Protein AF-A0A149QTA6-F1 (afdb_monomer_lite)

Foldseek 3Di:
DDALQPDDLVQQLQEEEEDDDDPPSSHVYYHYQDDDDPPQQPDDPPDPLRPADSVVNRVVVVVVCVVVVVGDHHDYYHYDDDPVCVVVVVVSLVPDPVSVVRDDDDD

Radius of gyration: 14.04 Å; chains: 1; bounding box: 28×36×32 Å

Organism: NCBI:txid2724927

Secondary structure (DSSP, 8-state):
---GGGS-HHHHHTEEEES---TT---SEEE--PPP-TTTT-S-TT-TTSSS-HHHHHHHHHHHHHHTTSS---SEEEE---TTTHHHHHHHHHH-HHHHHH-----

Structure (mmCIF, N/CA/C/O backbone):
data_AF-A0A149QTA6-F1
#
_entry.id   AF-A0A149QTA6-F1
#
loop_
_atom_site.group_PDB
_atom_site.id
_atom_site.type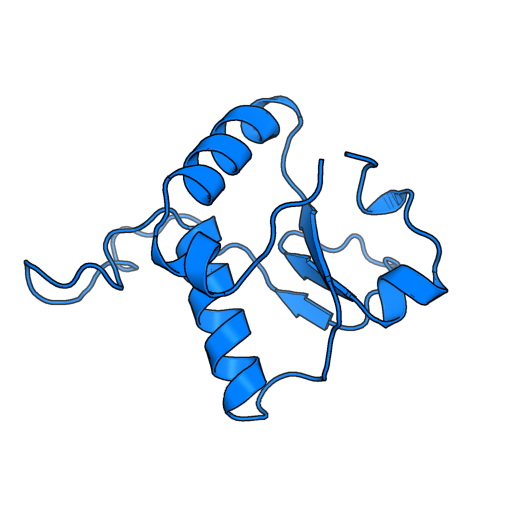_symbol
_atom_site.label_atom_id
_atom_site.label_alt_id
_atom_site.label_comp_id
_atom_site.label_asym_id
_atom_site.label_entity_id
_atom_site.label_seq_id
_atom_site.pdbx_PDB_ins_code
_atom_site.Cartn_x
_atom_site.Cartn_y
_atom_site.Cartn_z
_atom_site.occupancy
_atom_site.B_iso_or_equiv
_atom_site.auth_seq_id
_atom_site.auth_comp_id
_atom_site.auth_asym_id
_atom_site.auth_atom_id
_atom_site.pdbx_PDB_model_num
ATOM 1 N N . MET A 1 1 ? -2.444 15.049 -3.728 1.00 53.56 1 MET A N 1
ATOM 2 C CA . MET A 1 1 ? -1.914 14.088 -2.740 1.00 53.56 1 MET A CA 1
ATOM 3 C C . MET A 1 1 ? -1.298 14.848 -1.568 1.00 53.56 1 MET A C 1
ATOM 5 O O . MET A 1 1 ? -0.234 15.429 -1.736 1.00 53.56 1 MET A O 1
ATOM 9 N N . SER A 1 2 ? -1.969 14.904 -0.414 1.00 56.16 2 SER A N 1
ATOM 10 C CA . SER A 1 2 ? -1.342 15.382 0.834 1.00 56.16 2 SER A CA 1
ATOM 11 C C . SER A 1 2 ? -0.318 14.359 1.314 1.00 56.16 2 SER A C 1
ATOM 13 O O . SER A 1 2 ? -0.555 13.154 1.166 1.00 56.16 2 SER A O 1
ATOM 15 N N . ALA A 1 3 ? 0.791 14.813 1.893 1.00 67.38 3 ALA A N 1
ATOM 16 C CA . ALA A 1 3 ? 1.768 13.905 2.468 1.00 67.38 3 ALA A CA 1
ATOM 17 C C . ALA A 1 3 ? 1.104 13.086 3.595 1.00 67.38 3 ALA A C 1
ATOM 19 O O . ALA A 1 3 ? 0.298 13.631 4.352 1.00 67.38 3 ALA A O 1
ATOM 20 N N . PRO A 1 4 ? 1.426 11.787 3.752 1.00 64.44 4 PRO A N 1
ATOM 21 C CA . PRO A 1 4 ? 0.856 10.950 4.814 1.00 64.44 4 PRO A CA 1
ATOM 22 C C . PRO A 1 4 ? 1.007 11.551 6.224 1.00 64.44 4 PRO A C 1
ATOM 24 O O . PRO A 1 4 ? 0.155 11.346 7.083 1.00 64.44 4 PRO A O 1
ATOM 27 N N . ALA A 1 5 ? 2.063 12.339 6.451 1.00 68.81 5 ALA A N 1
ATOM 28 C CA . ALA A 1 5 ? 2.313 13.050 7.705 1.00 68.81 5 ALA A CA 1
ATOM 29 C C . ALA A 1 5 ? 1.308 14.184 8.000 1.00 68.81 5 ALA A C 1
ATOM 31 O O . ALA A 1 5 ? 1.157 14.577 9.151 1.00 68.81 5 ALA A O 1
ATOM 32 N N . GLU A 1 6 ? 0.607 14.692 6.984 1.00 75.75 6 GLU A N 1
ATOM 33 C CA . GLU A 1 6 ? -0.375 15.780 7.098 1.00 75.75 6 GLU A CA 1
ATOM 34 C C . GLU A 1 6 ? -1.803 15.258 7.336 1.00 75.75 6 GLU A C 1
ATOM 36 O O . GLU A 1 6 ? -2.754 16.037 7.418 1.00 75.75 6 GLU A O 1
ATOM 41 N N . TRP A 1 7 ? -1.991 13.935 7.411 1.00 84.75 7 TRP A N 1
ATOM 42 C CA . TRP A 1 7 ? -3.308 13.345 7.634 1.00 84.75 7 TRP A CA 1
ATOM 43 C C . TRP A 1 7 ? -3.765 13.555 9.087 1.00 84.75 7 TRP A C 1
ATOM 45 O O . TRP A 1 7 ? -2.972 13.340 10.011 1.00 84.75 7 TRP A O 1
ATOM 55 N N . PRO A 1 8 ? -5.053 13.893 9.319 1.00 89.12 8 PRO A N 1
ATO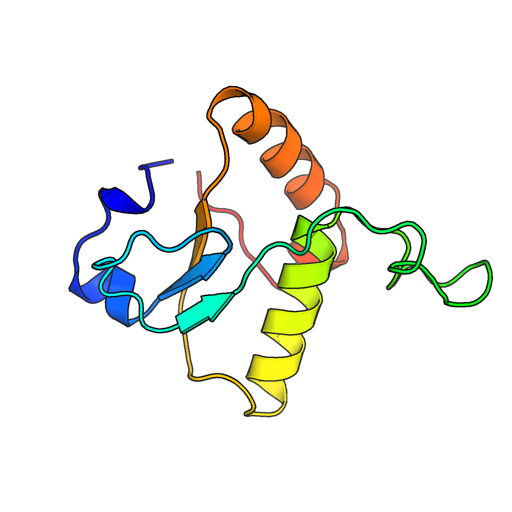M 56 C CA . PRO A 1 8 ? -5.615 13.938 10.665 1.00 89.12 8 PRO A CA 1
ATOM 57 C C . PRO A 1 8 ? -5.384 12.619 11.407 1.00 89.12 8 PRO A C 1
ATOM 59 O O . PRO A 1 8 ? -5.465 11.546 10.808 1.00 89.12 8 PRO A O 1
ATOM 62 N N . GLU A 1 9 ? -5.121 12.686 12.711 1.00 87.94 9 GLU A N 1
ATOM 63 C CA . GLU A 1 9 ? -4.819 11.508 13.536 1.00 87.94 9 GLU A CA 1
ATOM 64 C C . GLU A 1 9 ? -5.904 10.427 13.450 1.00 87.94 9 GLU A C 1
ATOM 66 O O . GLU A 1 9 ? -5.582 9.261 13.254 1.00 87.94 9 GLU A O 1
ATOM 71 N N . GLU A 1 10 ? -7.182 10.809 13.501 1.00 89.38 10 GLU A N 1
ATOM 72 C CA . GLU A 1 10 ? -8.309 9.876 13.362 1.00 89.38 10 GLU A CA 1
ATOM 73 C C . GLU A 1 10 ? -8.242 9.089 12.044 1.00 89.38 10 GLU A C 1
ATOM 75 O O . GLU A 1 10 ? -8.409 7.872 12.029 1.00 89.38 10 GLU A O 1
ATOM 80 N N . ARG A 1 11 ? -7.895 9.763 10.941 1.00 91.31 11 ARG A N 1
ATOM 81 C CA . ARG A 1 11 ? -7.728 9.113 9.638 1.00 91.31 11 ARG A CA 1
ATOM 82 C C . ARG A 1 11 ? -6.512 8.189 9.621 1.00 91.31 11 ARG A C 1
ATOM 84 O O . ARG A 1 11 ? -6.599 7.106 9.052 1.00 91.31 11 ARG A O 1
ATOM 91 N N . ARG A 1 12 ? -5.391 8.592 10.235 1.00 91.06 12 ARG A N 1
ATOM 92 C CA . ARG A 1 12 ? -4.184 7.747 10.344 1.00 91.06 12 ARG A CA 1
ATOM 93 C C . ARG A 1 12 ? -4.463 6.478 11.148 1.00 91.06 12 ARG A C 1
ATOM 95 O O . ARG A 1 12 ? -4.056 5.399 10.726 1.00 91.06 12 ARG A O 1
ATOM 102 N N . ARG A 1 13 ? -5.226 6.581 12.238 1.00 91.38 13 ARG A N 1
ATOM 103 C CA . ARG A 1 13 ? -5.627 5.441 13.079 1.00 91.38 13 ARG A CA 1
ATOM 104 C C . ARG A 1 13 ? -6.471 4.398 12.347 1.00 91.38 13 ARG A C 1
ATOM 106 O O . ARG A 1 13 ? -6.388 3.224 12.687 1.00 91.38 13 ARG A O 1
ATOM 113 N N . ASP A 1 14 ? -7.233 4.812 11.339 1.00 92.94 14 ASP A N 1
ATOM 114 C CA . ASP A 1 14 ? -8.063 3.928 10.509 1.00 92.94 14 ASP A CA 1
ATOM 115 C C . ASP A 1 14 ? -7.394 3.534 9.175 1.00 92.94 14 ASP A C 1
ATOM 117 O O . ASP A 1 14 ? -8.013 2.884 8.319 1.00 92.94 14 ASP A O 1
ATOM 121 N N . ALA A 1 15 ? -6.134 3.927 8.974 1.00 93.44 15 ALA A N 1
ATOM 122 C CA . ALA A 1 15 ? -5.376 3.704 7.751 1.00 93.44 15 ALA A CA 1
ATOM 123 C C . ALA A 1 15 ? -4.120 2.859 7.992 1.00 93.44 15 ALA A C 1
ATOM 125 O O . ALA A 1 15 ? -3.555 2.817 9.086 1.00 93.44 15 ALA A O 1
ATOM 126 N N . LEU A 1 16 ? -3.675 2.204 6.921 1.00 93.75 16 LEU A N 1
ATOM 127 C CA . LEU A 1 16 ? -2.410 1.483 6.870 1.00 93.75 16 LEU A CA 1
ATOM 128 C C . LEU A 1 16 ? -1.362 2.340 6.155 1.00 93.75 16 LEU A C 1
ATOM 130 O O . LEU A 1 16 ? -1.609 2.818 5.045 1.00 93.75 16 LEU A O 1
ATOM 134 N N . LEU A 1 17 ? -0.188 2.501 6.761 1.00 93.19 17 LEU A N 1
ATOM 135 C CA . LEU A 1 17 ? 0.968 3.121 6.113 1.00 93.19 17 LEU A CA 1
ATOM 136 C C . LEU A 1 17 ? 1.832 2.056 5.435 1.00 93.19 17 LEU A C 1
ATOM 138 O O . LEU A 1 17 ? 2.220 1.082 6.070 1.00 93.19 17 LEU A O 1
ATOM 142 N N . ILE A 1 18 ? 2.177 2.270 4.167 1.00 91.56 18 ILE A N 1
ATOM 143 C CA . ILE A 1 18 ? 3.249 1.552 3.479 1.00 91.56 18 ILE A CA 1
ATOM 144 C C . ILE A 1 18 ? 4.483 2.456 3.405 1.00 91.56 18 ILE A C 1
ATOM 146 O O . ILE A 1 18 ? 4.414 3.531 2.804 1.00 91.56 18 ILE A O 1
ATOM 150 N N . GLY A 1 19 ? 5.602 2.007 3.968 1.00 85.81 19 GLY A N 1
ATOM 151 C CA . GLY A 1 19 ? 6.861 2.754 4.056 1.00 85.81 19 GLY A CA 1
ATOM 152 C C . GLY A 1 19 ? 7.341 2.907 5.499 1.00 85.81 19 GLY A C 1
ATOM 153 O O . GLY A 1 19 ? 6.690 2.434 6.428 1.00 85.81 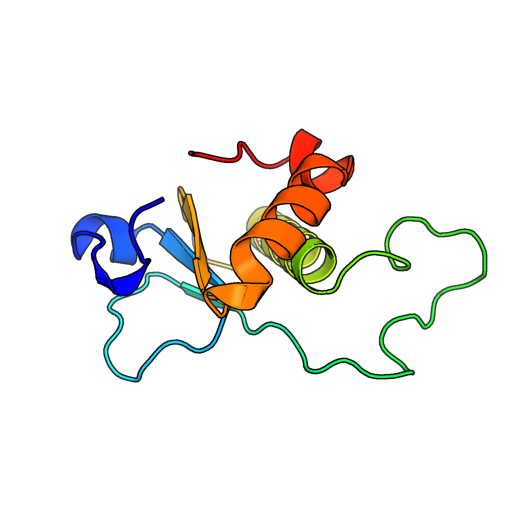19 GLY A O 1
ATOM 154 N N . GLU A 1 20 ? 8.477 3.579 5.692 1.00 72.44 20 GLU A N 1
ATOM 155 C CA . GLU A 1 20 ? 9.038 3.779 7.030 1.00 72.44 20 GLU A CA 1
ATOM 156 C C . GLU A 1 20 ? 8.135 4.704 7.857 1.00 72.44 20 GLU A C 1
ATOM 158 O O . GLU A 1 20 ? 8.064 5.917 7.636 1.00 72.44 20 GLU A O 1
ATOM 163 N N . ALA A 1 21 ? 7.425 4.127 8.827 1.00 62.91 21 ALA A N 1
ATOM 164 C CA . ALA A 1 21 ? 6.747 4.906 9.845 1.00 62.91 21 ALA A CA 1
ATOM 165 C C . ALA A 1 21 ? 7.810 5.592 10.709 1.00 62.91 21 ALA A C 1
ATOM 167 O O . ALA A 1 21 ? 8.514 4.939 11.477 1.00 62.91 21 ALA A O 1
ATOM 168 N N . GLY A 1 22 ? 7.920 6.919 10.614 1.00 57.91 22 GLY A N 1
ATOM 169 C CA . GLY A 1 22 ? 8.587 7.688 11.664 1.00 57.91 22 GLY A CA 1
ATOM 170 C C . GLY A 1 22 ? 7.982 7.325 13.028 1.00 57.91 22 GLY A C 1
ATOM 171 O O . GLY A 1 22 ? 6.787 7.031 13.107 1.00 57.91 22 GLY A O 1
ATOM 172 N N . ALA A 1 23 ? 8.810 7.334 14.075 1.00 51.34 23 ALA A N 1
ATOM 173 C CA . ALA A 1 23 ? 8.552 6.713 15.381 1.00 51.34 23 ALA A CA 1
ATOM 174 C C . ALA A 1 23 ? 7.201 7.046 16.065 1.00 51.34 23 ALA A C 1
ATOM 176 O O . ALA A 1 23 ? 6.773 6.281 16.921 1.00 51.34 23 ALA A O 1
ATOM 177 N N . ASP A 1 24 ? 6.488 8.103 15.652 1.00 54.34 24 ASP A N 1
ATOM 178 C CA . ASP A 1 24 ? 5.282 8.627 16.318 1.00 54.34 24 ASP A CA 1
ATOM 179 C C . ASP A 1 24 ? 4.064 8.802 15.374 1.00 54.34 24 ASP A C 1
ATOM 181 O O . ASP A 1 24 ? 3.256 9.722 15.510 1.00 54.34 24 ASP A O 1
ATOM 185 N N . GLY A 1 25 ? 3.924 7.953 14.350 1.00 65.81 25 GLY A N 1
ATOM 186 C CA . GLY A 1 25 ? 2.989 8.201 13.241 1.00 65.81 25 GLY A CA 1
ATOM 187 C C . GLY A 1 25 ? 1.481 8.046 13.517 1.00 65.81 25 GLY A C 1
ATOM 188 O O . GLY A 1 25 ? 0.694 8.469 12.672 1.00 65.81 25 GLY A O 1
ATOM 189 N N . GLY A 1 26 ? 1.061 7.455 14.643 1.00 84.12 26 GLY A N 1
ATOM 190 C CA . GLY A 1 26 ? -0.365 7.277 14.983 1.00 84.12 26 GLY A CA 1
ATOM 191 C C . GLY A 1 26 ? -1.169 6.433 13.978 1.00 84.12 26 GLY A C 1
ATOM 192 O O . GLY A 1 26 ? -2.384 6.591 13.877 1.00 84.12 26 GLY A O 1
ATOM 193 N N . TRP A 1 27 ? -0.493 5.580 13.204 1.00 90.31 27 TRP A N 1
ATOM 194 C CA . TRP A 1 27 ? -1.112 4.732 12.185 1.00 90.31 27 TRP A CA 1
ATOM 195 C C . TRP A 1 27 ? -1.767 3.497 12.800 1.00 90.31 27 TRP A C 1
ATOM 197 O O . TRP A 1 27 ? -1.252 2.939 13.768 1.00 90.31 27 TRP A O 1
ATOM 207 N N . GLY A 1 28 ? -2.887 3.057 12.223 1.00 90.19 28 GLY A N 1
ATOM 208 C CA . GLY A 1 28 ? -3.582 1.843 12.663 1.00 90.19 28 GLY A CA 1
ATOM 209 C C . GLY A 1 28 ? -2.817 0.554 12.365 1.00 90.19 28 GLY A C 1
ATOM 210 O O . GLY A 1 28 ? -2.943 -0.425 13.098 1.00 90.19 28 GLY A O 1
ATOM 211 N N . ASP A 1 29 ? -2.025 0.558 11.292 1.00 91.81 29 ASP A N 1
ATOM 212 C CA . ASP A 1 29 ? -1.128 -0.528 10.900 1.00 91.81 29 ASP A CA 1
ATOM 213 C C . ASP A 1 29 ? -0.001 0.020 10.003 1.00 91.81 29 ASP A C 1
ATOM 215 O O . ASP A 1 29 ? -0.140 1.080 9.381 1.00 91.81 29 ASP A O 1
ATOM 219 N N . VAL A 1 30 ? 1.112 -0.706 9.915 1.00 91.12 30 VAL A N 1
ATOM 220 C CA . VAL A 1 30 ? 2.274 -0.348 9.092 1.00 91.12 30 VAL A CA 1
ATOM 221 C C . VAL A 1 30 ? 2.738 -1.571 8.295 1.00 91.12 30 VAL A C 1
ATOM 223 O O . VAL A 1 30 ? 2.661 -2.719 8.743 1.00 91.12 30 VAL A O 1
ATOM 226 N N . ALA A 1 31 ? 3.193 -1.345 7.069 1.00 90.00 31 ALA A N 1
ATOM 227 C CA . ALA A 1 31 ? 3.833 -2.351 6.240 1.00 90.00 31 ALA A CA 1
ATOM 228 C C . ALA A 1 31 ? 5.076 -1.764 5.571 1.00 90.00 31 ALA A C 1
ATOM 230 O O . ALA A 1 31 ? 5.023 -0.714 4.936 1.00 90.00 31 ALA A O 1
ATOM 231 N N . ASP A 1 32 ? 6.192 -2.471 5.663 1.00 84.12 32 ASP A N 1
ATOM 232 C CA . ASP A 1 32 ? 7.417 -2.037 5.006 1.00 84.12 32 ASP A CA 1
ATOM 233 C C . ASP A 1 32 ? 7.395 -2.386 3.518 1.00 84.12 32 ASP A C 1
ATOM 235 O O . ASP A 1 32 ? 6.829 -3.402 3.096 1.00 84.12 32 ASP A O 1
ATOM 239 N N . ILE A 1 33 ? 8.064 -1.556 2.715 1.00 75.38 33 ILE A N 1
ATOM 240 C CA . ILE A 1 33 ? 8.461 -1.958 1.368 1.00 75.38 33 ILE A CA 1
ATOM 241 C C . ILE A 1 33 ? 9.798 -2.682 1.514 1.00 75.38 33 ILE A C 1
ATOM 243 O O . ILE A 1 33 ? 10.797 -2.034 1.831 1.00 75.38 33 ILE A O 1
ATOM 247 N N . PRO A 1 34 ? 9.850 -4.011 1.319 1.00 68.69 34 PRO A N 1
ATOM 248 C CA . PRO A 1 34 ? 11.098 -4.739 1.458 1.00 68.69 34 PRO A CA 1
ATOM 249 C C . PRO A 1 34 ? 12.122 -4.212 0.451 1.00 68.69 34 PRO A C 1
ATOM 251 O O . PRO A 1 34 ? 11.801 -3.979 -0.719 1.00 68.69 34 PRO A O 1
ATOM 254 N N . ALA A 1 35 ? 13.367 -4.053 0.902 1.00 66.25 35 ALA A N 1
ATOM 255 C CA . ALA A 1 35 ? 14.477 -3.698 0.028 1.00 66.25 35 ALA A CA 1
ATOM 256 C C . ALA A 1 35 ? 14.567 -4.695 -1.133 1.00 66.25 35 ALA A C 1
ATOM 258 O O . ALA A 1 35 ? 14.458 -5.905 -0.918 1.00 66.25 35 ALA A O 1
ATOM 259 N N . ALA A 1 36 ? 14.772 -4.193 -2.355 1.00 62.75 36 ALA A N 1
ATOM 260 C CA . ALA A 1 36 ? 14.874 -5.023 -3.548 1.00 62.75 36 ALA A CA 1
ATOM 261 C C . ALA A 1 36 ? 15.889 -6.161 -3.330 1.00 62.75 36 ALA A C 1
ATOM 263 O O . ALA A 1 36 ? 17.055 -5.927 -3.021 1.00 62.75 36 ALA A O 1
ATOM 264 N N . SER A 1 37 ? 15.432 -7.404 -3.484 1.00 59.19 37 SER A N 1
ATOM 265 C CA . SER A 1 37 ? 16.247 -8.602 -3.305 1.00 59.19 37 SER A CA 1
ATOM 266 C C . SER A 1 37 ? 16.154 -9.458 -4.562 1.00 59.19 37 SER A C 1
ATOM 268 O O . SE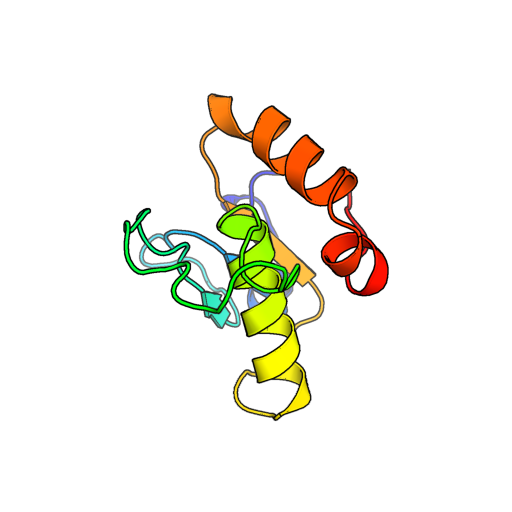R A 1 37 ? 15.042 -9.699 -5.044 1.00 59.19 37 SER A O 1
ATOM 270 N N . PRO A 1 38 ? 17.279 -9.997 -5.065 1.00 57.59 38 PRO A N 1
ATOM 271 C CA . PRO A 1 38 ? 17.277 -10.887 -6.226 1.00 57.59 38 PRO A CA 1
ATOM 272 C C . PRO A 1 38 ? 16.491 -12.186 -5.977 1.00 57.59 38 PRO A C 1
ATOM 274 O O . PRO A 1 38 ? 16.234 -12.945 -6.908 1.00 57.59 38 PRO A O 1
ATOM 277 N N . PHE A 1 39 ? 16.086 -12.452 -4.731 1.00 59.00 39 PHE A N 1
ATOM 278 C CA . PHE A 1 39 ? 15.327 -13.638 -4.342 1.00 59.00 39 PHE A CA 1
ATOM 279 C C . PHE A 1 39 ? 13.823 -13.397 -4.164 1.00 59.00 39 PHE A C 1
ATOM 281 O O . PHE A 1 39 ? 13.094 -14.375 -4.005 1.00 59.00 39 PHE A O 1
ATOM 288 N N . MET A 1 40 ? 13.340 -12.146 -4.222 1.00 57.22 40 MET A N 1
ATOM 289 C CA . MET A 1 40 ? 11.906 -11.844 -4.055 1.00 57.22 40 MET A CA 1
ATOM 290 C C . MET A 1 40 ? 11.022 -12.412 -5.178 1.00 57.22 40 MET A C 1
ATOM 292 O O . MET A 1 40 ? 9.823 -12.585 -4.982 1.00 57.22 40 MET A O 1
ATOM 296 N N . ASN A 1 41 ? 11.618 -12.802 -6.308 1.00 53.16 41 ASN A N 1
ATOM 297 C CA . ASN A 1 41 ? 10.914 -13.291 -7.496 1.00 53.16 41 ASN A CA 1
ATOM 298 C C . ASN A 1 41 ? 11.092 -14.806 -7.722 1.00 53.16 41 ASN A C 1
ATOM 300 O O . ASN A 1 41 ? 11.145 -15.265 -8.862 1.00 53.16 41 ASN A O 1
ATOM 304 N N . ARG A 1 42 ? 11.227 -15.618 -6.664 1.00 52.94 42 ARG A N 1
ATOM 305 C CA . ARG A 1 42 ? 11.333 -17.084 -6.805 1.00 52.94 42 ARG A CA 1
ATOM 306 C C . ARG A 1 42 ? 9.964 -17.751 -6.977 1.00 52.94 42 ARG A C 1
ATOM 308 O O . ARG A 1 42 ? 9.537 -18.522 -6.127 1.00 52.94 42 ARG A O 1
ATOM 315 N N . HIS A 1 43 ? 9.315 -17.525 -8.113 1.00 53.78 43 HIS A N 1
ATOM 316 C CA . HIS A 1 43 ? 8.338 -18.476 -8.649 1.00 53.78 43 HIS A CA 1
ATOM 317 C C . HIS A 1 43 ? 8.570 -18.692 -10.147 1.00 53.78 43 HIS A C 1
ATOM 319 O O . HIS A 1 43 ? 9.145 -17.842 -10.823 1.00 53.78 43 HIS A O 1
ATOM 325 N N . ALA A 1 44 ? 8.179 -19.878 -10.628 1.00 46.59 44 ALA A N 1
ATOM 326 C CA . ALA A 1 44 ? 8.417 -20.363 -11.985 1.00 46.59 44 ALA A CA 1
ATOM 327 C C . ALA A 1 44 ? 8.013 -19.339 -13.061 1.00 46.59 44 ALA A C 1
ATOM 329 O O . ALA A 1 44 ? 7.069 -18.566 -12.880 1.00 46.59 44 ALA A O 1
ATOM 330 N N . ALA A 1 45 ? 8.735 -19.345 -14.186 1.00 47.75 45 ALA A N 1
ATOM 331 C CA . ALA A 1 45 ? 8.480 -18.452 -15.312 1.00 47.75 45 ALA A CA 1
ATOM 332 C C . ALA A 1 45 ? 6.988 -18.474 -15.710 1.00 47.75 45 ALA A C 1
ATOM 334 O O . ALA A 1 45 ? 6.435 -19.540 -15.968 1.00 47.75 45 ALA A O 1
ATOM 335 N N . GLY A 1 46 ? 6.345 -17.299 -15.744 1.00 52.72 46 GLY A N 1
ATOM 336 C CA . GLY A 1 46 ? 4.953 -17.132 -16.193 1.00 52.72 46 GLY A CA 1
ATOM 337 C C . GLY A 1 46 ? 3.927 -16.729 -15.124 1.00 52.72 46 GLY A C 1
ATOM 338 O O . GLY A 1 46 ? 2.807 -16.366 -15.477 1.00 52.72 46 GLY A O 1
ATOM 339 N N . CYS A 1 47 ? 4.275 -16.720 -13.833 1.00 60.78 47 CYS A N 1
ATOM 340 C CA . CYS A 1 47 ? 3.366 -16.236 -12.789 1.00 60.78 47 CYS A CA 1
ATOM 341 C C . CYS A 1 47 ? 3.389 -14.699 -12.673 1.00 60.78 47 CYS A C 1
ATOM 343 O O . CYS A 1 47 ? 4.296 -14.113 -12.076 1.00 60.78 47 CYS A O 1
ATOM 345 N N . LEU A 1 48 ? 2.334 -14.048 -13.177 1.00 58.50 48 LEU A N 1
ATOM 346 C CA . LEU A 1 48 ? 2.116 -12.595 -13.072 1.00 58.50 48 LEU A CA 1
ATOM 347 C C . LEU A 1 48 ? 2.044 -12.090 -11.623 1.00 58.50 48 LEU A C 1
ATOM 349 O O . LEU A 1 48 ? 2.201 -10.901 -11.384 1.00 58.50 48 LEU A O 1
ATOM 353 N N . CYS A 1 49 ? 1.802 -12.964 -10.642 1.00 60.19 49 CYS A N 1
ATOM 354 C CA . CYS A 1 49 ? 1.674 -12.561 -9.245 1.00 60.19 49 CYS A CA 1
ATOM 355 C C . CYS A 1 49 ? 2.998 -12.161 -8.575 1.00 60.19 49 CYS A C 1
ATOM 357 O O . CYS A 1 49 ? 2.915 -11.483 -7.559 1.00 60.19 49 CYS A O 1
ATOM 359 N N . CYS A 1 50 ? 4.167 -12.537 -9.120 1.00 61.41 50 CYS A N 1
ATOM 360 C CA . CYS A 1 50 ? 5.488 -12.340 -8.491 1.00 61.41 50 CYS A CA 1
ATOM 361 C C . CYS A 1 50 ? 6.508 -11.586 -9.366 1.00 61.41 50 CYS A C 1
ATOM 363 O O . CYS A 1 50 ? 7.669 -11.484 -8.997 1.00 61.41 50 CYS A O 1
ATOM 365 N N . THR A 1 51 ? 6.104 -11.083 -10.534 1.00 69.69 51 THR A N 1
ATOM 366 C CA . THR A 1 51 ? 6.941 -10.280 -11.451 1.00 69.69 51 THR A CA 1
ATOM 367 C C . THR A 1 51 ? 6.374 -8.867 -11.559 1.00 69.69 51 THR A C 1
ATOM 369 O O . THR A 1 51 ? 6.028 -8.386 -12.633 1.00 69.69 51 THR A O 1
ATOM 372 N N . ARG A 1 52 ? 6.183 -8.228 -10.403 1.00 77.69 52 ARG A N 1
ATOM 373 C CA . ARG A 1 52 ? 5.537 -6.918 -10.270 1.00 77.69 52 ARG A CA 1
ATOM 374 C C . ARG A 1 52 ? 6.411 -5.997 -9.438 1.00 77.69 52 ARG A C 1
ATOM 376 O O . ARG A 1 52 ? 7.285 -6.450 -8.702 1.00 77.69 52 ARG A O 1
ATOM 383 N N . GLU A 1 53 ? 6.138 -4.707 -9.545 1.00 83.88 53 GLU A N 1
ATOM 384 C CA . GLU A 1 53 ? 6.853 -3.685 -8.790 1.00 83.88 53 GLU A CA 1
ATOM 385 C C . GLU A 1 53 ? 6.710 -3.904 -7.273 1.00 83.88 53 GLU A C 1
ATOM 387 O O . GLU A 1 53 ? 5.633 -4.315 -6.818 1.00 83.88 53 GLU A O 1
ATOM 392 N N . PRO A 1 54 ? 7.751 -3.620 -6.465 1.00 83.31 54 PRO A N 1
ATOM 393 C CA . PRO A 1 54 ? 7.748 -3.909 -5.029 1.00 83.31 54 PRO A CA 1
ATOM 394 C C . PRO A 1 54 ? 6.520 -3.364 -4.290 1.00 83.31 54 PRO A C 1
ATOM 396 O O . PRO A 1 54 ? 5.896 -4.077 -3.505 1.00 83.31 54 PRO A O 1
ATOM 399 N N . VAL A 1 55 ? 6.098 -2.136 -4.597 1.00 87.25 55 VAL A N 1
ATOM 400 C CA . VAL A 1 55 ? 4.906 -1.520 -3.991 1.00 87.25 55 VAL A CA 1
ATOM 401 C C . VAL A 1 55 ? 3.616 -2.292 -4.316 1.00 87.25 55 VAL A C 1
ATOM 403 O O . VAL A 1 55 ? 2.759 -2.488 -3.453 1.00 87.25 55 VAL A O 1
ATOM 406 N N . ALA A 1 56 ? 3.490 -2.807 -5.540 1.00 89.38 56 ALA A N 1
ATOM 407 C CA . ALA A 1 56 ? 2.337 -3.582 -5.988 1.00 89.38 56 ALA A CA 1
ATOM 408 C C . ALA A 1 56 ? 2.307 -4.991 -5.365 1.00 89.38 56 ALA A C 1
ATOM 410 O O . ALA A 1 56 ? 1.229 -5.561 -5.142 1.00 89.38 56 ALA A O 1
ATOM 411 N N . MET A 1 57 ? 3.484 -5.542 -5.052 1.00 86.06 57 MET A N 1
ATOM 412 C CA . MET A 1 57 ? 3.641 -6.780 -4.287 1.00 86.06 57 MET A CA 1
ATOM 413 C C . MET A 1 57 ? 3.213 -6.602 -2.829 1.00 86.06 57 MET A C 1
ATOM 415 O O . MET A 1 57 ? 2.411 -7.398 -2.337 1.00 86.06 57 MET A O 1
ATOM 419 N N . VAL A 1 58 ? 3.658 -5.531 -2.165 1.00 89.69 58 VAL A N 1
ATOM 420 C CA . VAL A 1 58 ? 3.248 -5.219 -0.784 1.00 89.69 58 VAL A CA 1
ATOM 421 C C . VAL A 1 58 ? 1.736 -5.033 -0.697 1.00 89.69 58 VAL A C 1
ATOM 423 O O . VAL A 1 58 ? 1.097 -5.642 0.155 1.00 89.69 58 VAL A O 1
ATOM 426 N N . LEU A 1 59 ? 1.131 -4.283 -1.623 1.00 92.75 59 LEU A N 1
ATOM 427 C CA . LEU A 1 59 ? -0.326 -4.120 -1.678 1.00 92.75 59 LEU A CA 1
ATOM 428 C C . LEU A 1 59 ? -1.061 -5.455 -1.861 1.00 92.75 59 LEU A C 1
ATOM 430 O O . LEU A 1 59 ? -2.113 -5.674 -1.264 1.00 92.75 59 LEU A O 1
ATOM 434 N N . ALA A 1 60 ? -0.521 -6.383 -2.655 1.00 89.62 60 ALA A N 1
ATOM 435 C CA . ALA A 1 60 ? -1.124 -7.706 -2.790 1.00 89.62 60 ALA A CA 1
ATOM 436 C C . ALA A 1 60 ? -1.073 -8.506 -1.480 1.00 89.62 60 ALA A C 1
ATOM 438 O O . ALA A 1 60 ? -2.080 -9.123 -1.123 1.00 89.62 60 ALA A O 1
ATOM 439 N N . GLN A 1 61 ? 0.052 -8.455 -0.760 1.00 88.19 61 GLN A N 1
ATOM 440 C CA . GLN A 1 61 ? 0.195 -9.113 0.537 1.00 88.19 61 GLN A CA 1
ATOM 441 C C . GLN A 1 61 ? -0.724 -8.483 1.589 1.00 88.19 61 GLN A C 1
ATOM 443 O O . GLN A 1 61 ? -1.461 -9.197 2.260 1.00 88.19 61 GLN A O 1
ATOM 448 N N . VAL A 1 62 ? -0.756 -7.150 1.673 1.00 92.88 62 VAL A N 1
ATOM 449 C CA . VAL A 1 62 ? -1.633 -6.394 2.579 1.00 92.88 62 VAL A CA 1
ATOM 450 C C . VAL A 1 62 ? -3.100 -6.759 2.350 1.00 92.88 62 VAL A C 1
ATOM 452 O O . VAL A 1 62 ? -3.823 -7.034 3.307 1.00 92.88 62 VAL A O 1
ATOM 455 N N . PHE A 1 63 ? -3.545 -6.819 1.090 1.00 92.19 63 PHE A N 1
ATOM 456 C CA . PHE A 1 63 ? -4.900 -7.259 0.762 1.00 92.19 63 PHE A CA 1
ATOM 457 C C . PHE A 1 63 ? -5.163 -8.694 1.231 1.00 92.19 63 PHE A C 1
ATOM 459 O O . PHE A 1 63 ? -6.194 -8.965 1.846 1.00 92.19 63 PHE A O 1
ATOM 466 N N . GLN A 1 64 ? -4.243 -9.620 0.947 1.00 90.50 64 GLN A N 1
ATOM 467 C CA . GLN A 1 64 ? -4.395 -11.017 1.338 1.00 90.50 64 GLN A CA 1
ATOM 468 C C . GLN A 1 64 ? -4.480 -11.157 2.858 1.00 90.50 64 GLN A C 1
ATOM 470 O O . GLN A 1 64 ? -5.433 -11.757 3.349 1.00 90.50 64 GLN A O 1
ATOM 475 N N . ASP A 1 65 ? -3.533 -10.569 3.591 1.00 92.94 65 ASP A N 1
ATOM 476 C CA . ASP A 1 65 ? -3.483 -10.588 5.054 1.00 92.94 65 ASP A CA 1
ATOM 477 C C . ASP A 1 65 ? -4.769 -10.033 5.660 1.00 92.94 65 ASP A C 1
ATOM 479 O O . ASP A 1 65 ? -5.323 -10.605 6.598 1.00 92.94 65 ASP A O 1
ATOM 483 N N . ARG A 1 66 ? -5.288 -8.950 5.080 1.00 92.75 66 ARG A N 1
ATOM 484 C CA . ARG A 1 66 ? -6.549 -8.346 5.488 1.00 92.75 66 ARG A CA 1
ATOM 485 C C . ARG A 1 66 ? -7.744 -9.283 5.284 1.00 92.75 66 ARG A C 1
ATOM 487 O O . ARG A 1 66 ? -8.609 -9.346 6.158 1.00 92.75 66 ARG A O 1
ATOM 494 N N . VAL A 1 67 ? -7.800 -10.003 4.161 1.00 92.81 67 VAL A N 1
A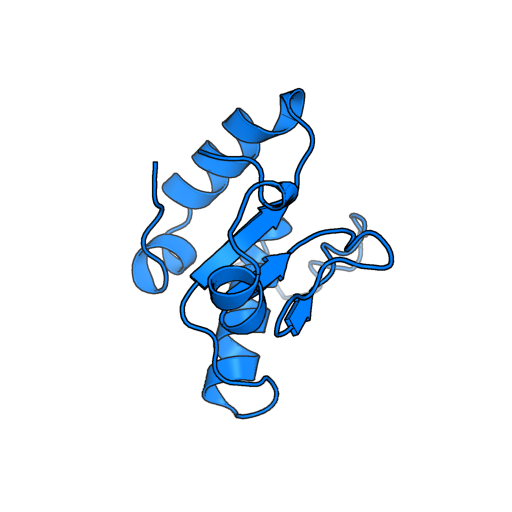TOM 495 C CA . VAL A 1 67 ? -8.866 -10.975 3.850 1.00 92.81 67 VAL A CA 1
ATOM 496 C C . VAL A 1 67 ? -8.801 -12.194 4.771 1.00 92.81 67 VAL A C 1
ATOM 498 O O . VAL A 1 67 ? -9.842 -12.674 5.209 1.00 92.81 67 VAL A O 1
ATOM 501 N N . VAL A 1 68 ? -7.599 -12.675 5.103 1.00 93.25 68 VAL A N 1
ATOM 502 C CA . VAL A 1 68 ? -7.418 -13.852 5.974 1.00 93.25 68 VAL A CA 1
ATOM 503 C C . VAL A 1 68 ? -7.363 -13.512 7.470 1.00 93.25 68 VAL A C 1
ATOM 505 O O . VAL A 1 68 ? -7.095 -14.391 8.284 1.00 93.25 68 VAL A O 1
ATOM 508 N N . GLY A 1 69 ? -7.592 -12.249 7.845 1.00 94.44 69 GLY A N 1
ATOM 509 C CA . GLY A 1 69 ? -7.636 -11.806 9.243 1.00 94.44 69 GLY A CA 1
ATOM 510 C C . GLY A 1 69 ? -6.273 -11.716 9.940 1.00 94.44 69 GLY A C 1
ATOM 511 O O . GLY A 1 69 ? -6.217 -11.723 11.164 1.00 94.44 69 GLY A O 1
ATOM 512 N N . ARG A 1 70 ? -5.173 -11.630 9.183 1.00 93.19 70 ARG A N 1
ATOM 513 C CA . ARG A 1 70 ? -3.809 -11.425 9.708 1.00 93.19 70 ARG A CA 1
ATOM 514 C C . ARG A 1 70 ? -3.461 -9.958 9.956 1.00 93.19 70 ARG A C 1
ATOM 516 O O . ARG A 1 70 ? -2.454 -9.688 10.600 1.00 93.19 70 ARG A O 1
ATOM 523 N N . ARG A 1 71 ? -4.275 -9.028 9.452 1.00 91.69 71 ARG A N 1
ATOM 524 C CA . ARG A 1 71 ? -4.155 -7.585 9.698 1.00 91.69 71 ARG A CA 1
ATOM 525 C C . ARG A 1 71 ? -5.472 -7.000 10.214 1.00 91.69 71 ARG A C 1
ATOM 527 O O . ARG A 1 71 ? -6.535 -7.501 9.823 1.00 91.69 71 ARG A O 1
ATOM 534 N N . PRO A 1 72 ? -5.423 -5.939 11.043 1.00 90.88 72 PRO A N 1
ATOM 535 C CA . PRO A 1 72 ? -6.602 -5.170 11.423 1.00 90.88 72 PRO A CA 1
ATOM 536 C C . PRO A 1 72 ? -7.374 -4.639 10.209 1.00 90.88 72 PRO A C 1
ATOM 538 O O . PRO A 1 72 ? -6.860 -4.550 9.090 1.00 90.88 72 PRO A O 1
ATOM 541 N N . PHE A 1 73 ? -8.631 -4.258 10.429 1.00 90.38 73 PHE A N 1
ATOM 542 C CA . PHE A 1 73 ? -9.393 -3.544 9.414 1.00 90.38 73 PHE A CA 1
ATOM 543 C C . PHE A 1 73 ? -8.839 -2.124 9.253 1.00 90.38 73 PHE A C 1
ATOM 545 O O . PHE A 1 73 ? -8.744 -1.392 10.228 1.00 90.38 73 PHE A O 1
ATOM 552 N N . PHE A 1 74 ? -8.551 -1.730 8.015 1.00 93.31 74 PHE A N 1
ATOM 553 C CA . PHE A 1 74 ? -8.249 -0.352 7.627 1.00 93.31 74 PHE A CA 1
ATOM 554 C C . PHE A 1 74 ? -9.149 0.053 6.455 1.00 93.31 74 PHE A C 1
ATOM 556 O O . PHE A 1 74 ? -9.643 -0.803 5.708 1.00 93.31 74 PHE A O 1
ATOM 563 N N . ARG A 1 75 ? -9.381 1.357 6.303 1.00 92.56 75 ARG A N 1
ATOM 564 C CA . ARG A 1 75 ? -10.207 1.928 5.224 1.00 92.56 75 ARG A CA 1
ATOM 565 C C . ARG A 1 75 ? -9.375 2.458 4.068 1.00 92.56 75 ARG A C 1
ATOM 567 O O . ARG A 1 75 ? -9.837 2.456 2.930 1.00 92.56 75 ARG A O 1
ATOM 574 N N . GLU A 1 76 ? -8.160 2.899 4.363 1.00 94.44 76 GLU A N 1
ATOM 575 C CA . GLU A 1 76 ? -7.282 3.568 3.413 1.00 94.44 76 GLU A CA 1
ATOM 576 C C . GLU A 1 76 ? -5.850 3.055 3.545 1.00 94.44 76 GLU A C 1
ATOM 578 O O . GLU A 1 76 ? -5.434 2.598 4.610 1.00 94.44 76 GLU A O 1
ATOM 583 N N . VAL A 1 77 ? -5.103 3.141 2.446 1.00 94.25 77 VAL A N 1
ATOM 584 C CA . VAL A 1 77 ? -3.672 2.842 2.413 1.00 94.25 77 VAL A CA 1
ATOM 585 C C . VAL A 1 77 ? -2.942 4.108 1.994 1.00 94.25 77 VAL A C 1
ATOM 587 O O . VAL A 1 77 ? -3.191 4.633 0.909 1.00 94.25 77 VAL A O 1
ATOM 590 N N . ALA A 1 78 ? -2.048 4.592 2.848 1.00 92.81 78 ALA A N 1
ATOM 591 C CA . ALA A 1 78 ? -1.133 5.675 2.531 1.00 92.81 78 ALA A CA 1
ATOM 592 C C . ALA A 1 78 ? 0.215 5.083 2.116 1.00 92.81 78 ALA A C 1
ATOM 594 O O . ALA A 1 78 ? 0.729 4.192 2.782 1.00 92.81 78 ALA A O 1
ATOM 595 N N . ILE A 1 79 ? 0.795 5.576 1.024 1.00 90.62 79 ILE A N 1
ATOM 596 C CA . ILE A 1 79 ? 2.120 5.153 0.560 1.00 90.62 79 ILE A CA 1
ATOM 597 C C . ILE A 1 79 ? 3.064 6.330 0.760 1.00 90.62 79 ILE A C 1
ATOM 599 O O . ILE A 1 79 ? 2.857 7.397 0.179 1.00 90.62 79 ILE A O 1
ATOM 603 N N . LEU A 1 80 ? 4.084 6.138 1.592 1.00 88.38 80 LEU A N 1
ATOM 604 C CA . LEU A 1 80 ? 5.153 7.103 1.787 1.00 88.38 80 LEU A CA 1
ATOM 605 C C . LEU A 1 80 ? 6.326 6.736 0.878 1.00 88.38 80 LEU A C 1
ATOM 607 O O . LEU A 1 80 ? 6.875 5.641 0.949 1.00 88.38 80 LEU A O 1
ATOM 611 N N . THR A 1 81 ? 6.696 7.663 0.004 1.00 85.81 81 THR A N 1
ATOM 612 C CA . THR A 1 81 ? 7.819 7.521 -0.922 1.00 85.81 81 THR A CA 1
ATOM 613 C C . THR A 1 81 ? 8.498 8.875 -1.111 1.00 85.81 81 THR A C 1
ATOM 615 O O . THR A 1 81 ? 7.933 9.911 -0.747 1.00 85.81 81 THR A O 1
ATOM 618 N N . GLY A 1 82 ? 9.715 8.880 -1.653 1.00 85.25 82 GLY A N 1
ATOM 619 C CA . GLY A 1 82 ? 10.429 10.114 -1.955 1.00 85.25 82 GLY A CA 1
ATOM 620 C C . GLY A 1 82 ? 9.692 10.954 -3.000 1.00 85.25 82 GLY A C 1
ATOM 621 O O . GLY A 1 82 ? 9.020 10.423 -3.885 1.00 85.25 82 GLY A O 1
ATOM 622 N N . ALA A 1 83 ? 9.830 12.281 -2.930 1.00 84.81 83 ALA A N 1
ATOM 623 C CA . ALA A 1 83 ? 9.155 13.191 -3.861 1.00 84.81 83 ALA A CA 1
ATOM 624 C C . ALA A 1 83 ? 9.516 12.901 -5.331 1.00 84.81 83 ALA A C 1
ATOM 626 O O . ALA A 1 83 ? 8.656 12.988 -6.205 1.00 84.81 83 ALA A O 1
ATOM 627 N N . GLN A 1 84 ? 10.765 12.501 -5.591 1.00 87.06 84 GLN A N 1
ATOM 628 C CA . GLN A 1 84 ? 11.238 12.098 -6.917 1.00 87.06 84 GLN A CA 1
ATOM 629 C C . GLN A 1 84 ? 10.595 10.801 -7.440 1.00 87.06 84 GLN A C 1
ATOM 631 O O . GLN A 1 84 ? 10.459 10.633 -8.649 1.00 87.06 84 GLN A O 1
ATOM 636 N N . ASP A 1 85 ? 10.163 9.910 -6.545 1.00 86.75 85 ASP A N 1
ATOM 637 C CA . ASP A 1 85 ? 9.645 8.581 -6.888 1.00 86.75 85 ASP A CA 1
ATOM 638 C C . ASP A 1 85 ? 8.117 8.570 -7.022 1.00 86.75 85 ASP A C 1
ATOM 640 O O . ASP A 1 85 ? 7.546 7.654 -7.613 1.00 86.75 85 ASP A O 1
ATOM 644 N N . LEU A 1 86 ? 7.436 9.608 -6.523 1.00 87.75 86 LEU A N 1
ATOM 645 C CA . LEU A 1 86 ? 5.974 9.685 -6.461 1.00 87.75 86 LEU A CA 1
ATOM 646 C C . LEU A 1 86 ? 5.308 9.478 -7.828 1.00 87.75 86 LEU A C 1
ATOM 648 O O . LEU A 1 86 ? 4.322 8.747 -7.927 1.00 87.75 86 LEU A O 1
ATOM 652 N N . VAL A 1 87 ? 5.847 10.088 -8.888 1.00 90.38 87 VAL A N 1
ATOM 653 C CA . VAL A 1 87 ? 5.307 9.941 -10.251 1.00 90.38 87 VAL A CA 1
ATOM 654 C C . VAL A 1 87 ? 5.472 8.506 -10.751 1.00 90.38 87 VAL A C 1
ATOM 656 O O . VAL A 1 87 ? 4.523 7.941 -11.294 1.00 90.38 87 VAL A O 1
ATOM 659 N N . ALA A 1 88 ? 6.643 7.906 -10.530 1.00 90.50 88 ALA A N 1
ATOM 660 C CA . ALA A 1 88 ? 6.925 6.536 -10.942 1.00 90.50 88 ALA A CA 1
ATOM 661 C C . ALA A 1 88 ? 6.028 5.544 -10.190 1.00 90.50 88 ALA A C 1
ATOM 663 O O . ALA A 1 88 ? 5.325 4.759 -10.821 1.00 90.50 88 ALA A O 1
ATOM 664 N N . VAL A 1 89 ? 5.959 5.643 -8.858 1.00 90.38 89 VAL A N 1
ATOM 665 C CA . VAL A 1 89 ? 5.085 4.809 -8.017 1.00 90.38 89 VAL A CA 1
ATOM 666 C C . VAL A 1 89 ? 3.633 4.937 -8.464 1.00 90.38 89 VAL A C 1
ATOM 668 O O . VAL A 1 89 ? 2.952 3.931 -8.651 1.00 90.38 89 VAL A O 1
ATOM 671 N N . ARG A 1 90 ? 3.149 6.157 -8.711 1.00 91.88 90 ARG A N 1
ATOM 672 C CA . ARG A 1 90 ? 1.785 6.367 -9.204 1.00 91.88 90 ARG A CA 1
ATOM 673 C C . ARG A 1 90 ? 1.537 5.647 -10.530 1.00 91.88 90 ARG A C 1
ATOM 675 O O . ARG A 1 90 ? 0.558 4.913 -10.632 1.00 91.88 90 ARG A O 1
ATOM 682 N N . GLN A 1 91 ? 2.424 5.804 -11.512 1.00 92.00 91 GLN A N 1
ATOM 683 C CA . GLN A 1 91 ? 2.301 5.130 -12.808 1.00 92.00 91 GLN A CA 1
ATOM 684 C C . GLN A 1 91 ? 2.320 3.603 -12.671 1.00 92.00 91 GLN A C 1
ATOM 686 O O . GLN A 1 91 ? 1.550 2.915 -13.337 1.00 92.00 91 GLN A O 1
ATOM 691 N N . GLN A 1 92 ? 3.164 3.057 -11.794 1.00 90.62 92 GLN A N 1
ATOM 692 C CA . GLN A 1 92 ? 3.203 1.619 -11.522 1.00 90.62 92 GLN A CA 1
ATOM 693 C C . GLN A 1 92 ? 1.857 1.121 -10.979 1.00 90.62 92 GLN A C 1
ATOM 695 O O . GLN A 1 92 ? 1.325 0.124 -11.463 1.00 90.62 92 GLN A O 1
ATOM 700 N N . LEU A 1 93 ? 1.269 1.842 -10.021 1.00 93.12 93 LEU A N 1
ATOM 701 C CA . LEU A 1 93 ? -0.024 1.492 -9.428 1.00 93.12 93 LEU A CA 1
ATOM 702 C C . LEU A 1 93 ? -1.189 1.645 -10.418 1.00 93.12 93 LEU A C 1
ATOM 704 O O . LEU A 1 93 ? -2.110 0.829 -10.410 1.00 93.12 93 LEU A O 1
ATOM 708 N N . GLU A 1 94 ? -1.153 2.662 -11.282 1.00 93.88 94 GLU A N 1
ATOM 709 C CA . GLU A 1 94 ? -2.150 2.880 -12.341 1.00 93.88 94 GLU A CA 1
ATOM 710 C C . GLU A 1 94 ? -2.064 1.820 -13.455 1.00 93.88 94 GLU A C 1
ATOM 712 O O . GLU A 1 94 ? -3.075 1.486 -14.076 1.00 93.88 94 GLU A O 1
ATOM 717 N N . ASN A 1 95 ? -0.885 1.251 -13.704 1.00 91.19 95 ASN A N 1
ATOM 718 C CA . ASN A 1 95 ? -0.696 0.230 -14.739 1.00 91.19 95 ASN A CA 1
ATOM 719 C C . ASN A 1 95 ? -0.880 -1.203 -14.222 1.00 91.19 95 ASN A C 1
ATOM 721 O O . ASN A 1 95 ? -1.076 -2.128 -15.012 1.00 91.19 95 ASN A O 1
ATOM 725 N N . ASP A 1 96 ? -0.871 -1.405 -12.906 1.00 90.81 96 ASP A N 1
ATOM 726 C CA . ASP A 1 96 ? -1.027 -2.722 -12.311 1.00 90.81 96 ASP A CA 1
ATOM 727 C C . ASP A 1 96 ? -2.502 -3.160 -12.218 1.00 90.81 96 ASP A C 1
ATOM 729 O O . ASP A 1 96 ? -3.324 -2.595 -11.489 1.00 90.81 96 ASP A O 1
ATOM 733 N N . VAL A 1 97 ? -2.842 -4.226 -12.948 1.00 89.50 97 VAL A N 1
ATOM 734 C CA . VAL A 1 97 ? -4.215 -4.746 -13.042 1.00 89.50 97 VAL A CA 1
ATOM 735 C C . VAL A 1 97 ? -4.785 -5.213 -11.698 1.00 89.50 97 VAL A C 1
ATOM 737 O O . VAL A 1 97 ? -5.974 -5.023 -11.435 1.00 89.50 97 VAL A O 1
ATOM 740 N N . LEU A 1 98 ? -3.964 -5.800 -10.822 1.00 88.94 98 LEU A N 1
ATOM 741 C CA . LEU A 1 98 ? -4.429 -6.323 -9.535 1.00 88.94 98 LEU A CA 1
ATOM 742 C C . LEU A 1 98 ? -4.583 -5.211 -8.502 1.00 88.94 98 LEU A C 1
ATOM 744 O O . LEU A 1 98 ? -5.501 -5.278 -7.683 1.00 88.94 98 LEU A O 1
ATOM 748 N N . VAL A 1 99 ? -3.728 -4.185 -8.553 1.00 93.19 99 VAL A N 1
ATOM 749 C CA . VAL A 1 99 ? -3.910 -2.974 -7.747 1.00 93.19 99 VAL A CA 1
ATOM 750 C C . VAL A 1 99 ? -5.235 -2.323 -8.121 1.00 93.19 99 VAL A C 1
ATOM 752 O O . VAL A 1 99 ? -6.075 -2.127 -7.248 1.00 93.19 99 VAL A O 1
ATOM 755 N N . ARG A 1 100 ? -5.486 -2.089 -9.413 1.00 94.06 100 ARG A N 1
ATOM 756 C CA . ARG A 1 100 ? -6.730 -1.462 -9.891 1.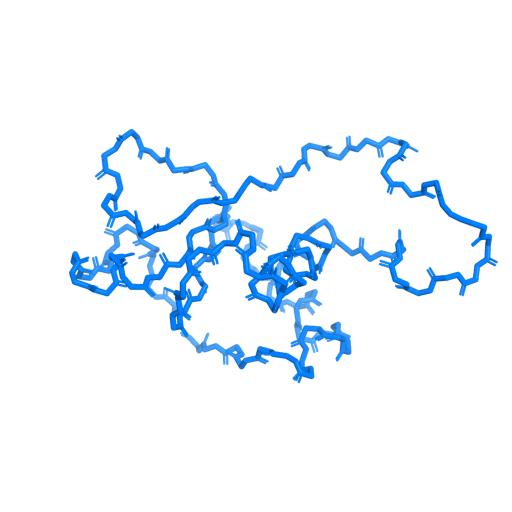00 94.06 100 ARG A CA 1
ATOM 757 C C . ARG A 1 100 ? -7.999 -2.245 -9.573 1.00 94.06 100 ARG A C 1
ATOM 759 O O . ARG A 1 100 ? -9.054 -1.644 -9.398 1.00 94.06 100 ARG A O 1
ATOM 766 N N . ALA A 1 101 ? -7.915 -3.570 -9.511 1.00 93.75 101 ALA A N 1
ATOM 767 C CA . ALA A 1 101 ? -9.053 -4.410 -9.152 1.00 93.75 101 ALA A CA 1
ATOM 768 C C . ALA A 1 101 ? -9.411 -4.338 -7.655 1.00 93.75 101 ALA A C 1
ATOM 770 O O . ALA A 1 101 ? -10.547 -4.627 -7.288 1.00 93.75 101 ALA A O 1
ATOM 771 N N . ARG A 1 102 ? -8.451 -3.994 -6.786 1.00 93.44 102 ARG A N 1
ATOM 772 C CA . ARG A 1 102 ? -8.589 -4.086 -5.318 1.00 93.44 102 ARG A CA 1
ATOM 773 C C . ARG A 1 102 ? -8.597 -2.731 -4.620 1.00 93.44 102 ARG A C 1
ATOM 775 O O . ARG A 1 102 ? -9.151 -2.613 -3.532 1.00 93.44 102 ARG A O 1
ATOM 782 N N . TYR A 1 103 ? -7.993 -1.727 -5.241 1.00 94.62 103 TYR A N 1
ATOM 783 C CA . TYR A 1 103 ? -7.777 -0.405 -4.679 1.00 94.62 103 TYR A CA 1
ATOM 784 C C . TYR A 1 103 ? -8.275 0.677 -5.630 1.00 94.62 103 TYR A C 1
ATOM 786 O O . TYR A 1 103 ? -8.169 0.570 -6.851 1.00 94.62 103 TYR A O 1
ATOM 794 N N . ARG A 1 104 ? -8.768 1.768 -5.044 1.00 94.50 104 ARG A N 1
ATOM 795 C CA . ARG A 1 104 ? -9.040 3.013 -5.758 1.00 94.50 104 ARG A CA 1
ATOM 796 C C . ARG A 1 104 ? -7.939 4.010 -5.416 1.00 94.50 104 ARG A C 1
ATOM 798 O O . ARG A 1 104 ? -7.839 4.432 -4.269 1.00 94.50 104 ARG A O 1
ATOM 805 N N . LEU A 1 105 ? -7.141 4.386 -6.411 1.00 91.75 105 LEU A N 1
ATOM 806 C CA . LEU A 1 105 ? -6.166 5.466 -6.272 1.00 91.75 105 LEU A CA 1
ATOM 807 C C . LEU A 1 105 ? -6.893 6.800 -6.085 1.00 91.75 105 LEU A C 1
ATOM 809 O O . LEU A 1 105 ? -7.819 7.115 -6.836 1.00 91.75 105 LEU A O 1
ATOM 813 N N . MET A 1 106 ? -6.468 7.561 -5.079 1.00 86.06 106 MET A N 1
ATOM 814 C CA . MET A 1 106 ? -6.970 8.905 -4.796 1.00 86.06 106 MET A CA 1
ATOM 815 C C . MET A 1 106 ? -5.943 9.956 -5.254 1.00 86.06 106 MET A C 1
ATOM 817 O O . MET A 1 106 ? -4.741 9.697 -5.152 1.00 86.06 106 MET A O 1
ATOM 821 N N . PRO A 1 107 ? -6.395 11.105 -5.790 1.00 64.81 107 PRO A N 1
ATOM 822 C CA . PRO A 1 107 ? -5.527 12.160 -6.317 1.00 64.81 107 PRO A CA 1
ATOM 823 C C . PRO A 1 107 ? -4.770 12.989 -5.263 1.00 64.81 107 PRO A C 1
ATOM 825 O O . PRO A 1 107 ? -5.017 12.900 -4.041 1.00 64.81 107 PRO A O 1
#

Sequence (107 aa):
MSAPAEWPEERRRDALLIGEAGADGGWGDVADIPAASPFMNRHAAGCLCCTREPVAMVLAQVFQDRVVGRRPFFREVAILTGAQDLVAVRQQLENDVLVRARYRLMP

pLDDT: mean 81.41, std 14.46, range [46.59, 94.62]